Protein AF-A0A349N5R5-F1 (afdb_monomer_lite)

Foldseek 3Di:
DKDKAKDQADQPCPVPPPCLQAQVVVVVVPHPGGFRDPVSVVVSQCVVVCVPPNPVCVVVDDDDDDDDDTDDGRWIKIKTKDQDPDPVPVVCRRDIDMDIDTPD

Structure (mmCIF, N/CA/C/O backbone):
data_AF-A0A349N5R5-F1
#
_entry.id   AF-A0A349N5R5-F1
#
loop_
_atom_site.group_PDB
_atom_site.id
_atom_site.type_symbol
_atom_site.label_atom_id
_atom_site.label_alt_id
_atom_site.label_comp_id
_atom_site.label_asym_id
_atom_site.label_entity_id
_atom_site.label_seq_id
_atom_site.pdbx_PDB_ins_code
_atom_site.Cartn_x
_atom_site.Cartn_y
_atom_site.Cartn_z
_atom_site.occupancy
_atom_site.B_iso_or_equiv
_atom_site.auth_seq_id
_atom_site.auth_comp_id
_atom_site.auth_asym_id
_atom_site.auth_atom_id
_atom_site.pdbx_PDB_model_num
ATOM 1 N N . MET A 1 1 ? -2.528 1.123 17.086 1.00 49.69 1 MET A N 1
ATOM 2 C CA . MET A 1 1 ? -1.146 0.643 17.302 1.00 49.69 1 MET A CA 1
ATOM 3 C C . MET A 1 1 ? -0.497 0.499 15.935 1.00 49.69 1 MET A C 1
ATOM 5 O O . MET A 1 1 ? -1.222 0.120 15.021 1.00 49.69 1 MET A O 1
ATOM 9 N N . PRO A 1 2 ? 0.787 0.850 15.749 1.00 51.69 2 PRO A N 1
ATOM 10 C CA . PRO A 1 2 ? 1.440 0.680 14.458 1.00 51.69 2 PRO A CA 1
ATOM 11 C C . PRO A 1 2 ? 1.644 -0.817 14.211 1.00 51.69 2 PRO A C 1
ATOM 13 O O . PRO A 1 2 ? 2.489 -1.449 14.838 1.00 51.69 2 PRO A O 1
ATOM 16 N N . ASN A 1 3 ? 0.831 -1.391 13.329 1.00 63.19 3 ASN A N 1
ATOM 17 C CA . ASN A 1 3 ? 1.001 -2.768 12.885 1.00 63.19 3 ASN A CA 1
ATOM 18 C C . ASN A 1 3 ? 1.975 -2.732 11.707 1.00 63.19 3 ASN A C 1
ATOM 20 O O . ASN A 1 3 ? 1.592 -2.316 10.615 1.00 63.19 3 ASN A O 1
ATOM 24 N N . ALA A 1 4 ? 3.235 -3.101 11.944 1.00 74.19 4 ALA A N 1
ATOM 25 C CA . ALA A 1 4 ? 4.214 -3.238 10.874 1.00 74.19 4 ALA A CA 1
ATOM 26 C C . ALA A 1 4 ? 3.795 -4.412 9.977 1.00 74.19 4 ALA A C 1
ATOM 28 O O . ALA A 1 4 ? 3.769 -5.561 10.422 1.00 74.19 4 ALA A O 1
ATOM 29 N N . PHE A 1 5 ? 3.426 -4.109 8.735 1.00 92.06 5 PHE A N 1
ATOM 30 C CA . PHE A 1 5 ? 3.057 -5.095 7.726 1.00 92.06 5 PHE A CA 1
ATOM 31 C C . PHE A 1 5 ? 4.004 -4.972 6.537 1.00 92.06 5 PHE A C 1
ATOM 33 O O . PHE A 1 5 ? 4.276 -3.866 6.075 1.00 92.06 5 PHE A O 1
ATOM 40 N N . THR A 1 6 ? 4.491 -6.100 6.030 1.00 94.00 6 THR A N 1
ATOM 41 C CA . THR A 1 6 ? 5.383 -6.133 4.872 1.00 94.00 6 THR A CA 1
ATOM 42 C C . THR A 1 6 ? 4.925 -7.210 3.903 1.00 94.00 6 THR A C 1
ATOM 44 O O . THR A 1 6 ? 4.557 -8.307 4.324 1.00 94.00 6 THR A O 1
ATOM 47 N N . ILE A 1 7 ? 4.969 -6.902 2.610 1.00 94.94 7 ILE A N 1
ATOM 48 C CA . ILE A 1 7 ? 4.598 -7.814 1.530 1.00 94.94 7 ILE A CA 1
ATOM 49 C C . ILE A 1 7 ? 5.559 -7.661 0.351 1.00 94.94 7 ILE A C 1
ATOM 51 O O . ILE A 1 7 ? 6.041 -6.564 0.073 1.00 94.94 7 ILE A O 1
ATOM 55 N N . THR A 1 8 ? 5.848 -8.765 -0.332 1.00 95.12 8 THR A N 1
ATOM 56 C CA . THR A 1 8 ? 6.536 -8.739 -1.626 1.00 95.12 8 THR A CA 1
ATOM 57 C C . THR A 1 8 ? 5.509 -8.438 -2.705 1.00 95.12 8 THR A C 1
ATOM 59 O O . THR A 1 8 ? 4.513 -9.152 -2.820 1.00 95.12 8 THR A O 1
ATOM 62 N N . ALA A 1 9 ? 5.727 -7.366 -3.457 1.00 92.75 9 ALA A N 1
ATOM 63 C CA . ALA A 1 9 ? 4.802 -6.939 -4.487 1.00 92.75 9 ALA A CA 1
ATOM 64 C C . ALA A 1 9 ? 4.809 -7.919 -5.665 1.00 92.75 9 ALA A C 1
ATOM 66 O O . ALA A 1 9 ? 5.868 -8.361 -6.115 1.00 92.75 9 ALA A O 1
ATOM 67 N N . ILE A 1 10 ? 3.608 -8.236 -6.143 1.00 88.06 10 ILE A N 1
ATOM 68 C CA . ILE A 1 10 ? 3.368 -9.136 -7.269 1.00 88.06 10 ILE A CA 1
ATOM 69 C C . ILE A 1 10 ? 2.581 -8.352 -8.311 1.00 88.06 10 ILE A C 1
ATOM 71 O O . ILE A 1 10 ? 1.515 -7.796 -8.021 1.00 88.06 10 ILE A O 1
ATOM 75 N N . ASN A 1 11 ? 3.122 -8.306 -9.517 1.00 82.50 11 ASN A N 1
ATOM 76 C CA . ASN A 1 11 ? 2.494 -7.788 -10.710 1.00 82.50 11 ASN A CA 1
ATOM 77 C C . ASN A 1 11 ? 1.780 -8.935 -11.440 1.00 82.50 11 ASN A C 1
ATOM 79 O O . ASN A 1 11 ? 2.288 -9.526 -12.390 1.00 82.50 11 ASN A O 1
ATOM 83 N N . ASP A 1 12 ? 0.566 -9.235 -10.992 1.00 70.44 12 ASP A N 1
ATOM 84 C CA . ASP A 1 12 ? -0.354 -10.183 -11.629 1.00 70.44 12 ASP A CA 1
ATOM 85 C C . ASP A 1 12 ? -1.175 -9.549 -12.767 1.00 70.44 12 ASP A C 1
ATOM 87 O O . ASP A 1 12 ? -2.007 -10.207 -13.390 1.00 70.44 12 ASP A O 1
ATOM 91 N N . ALA A 1 13 ? -0.918 -8.277 -13.090 1.00 61.97 13 ALA A N 1
ATOM 92 C CA . ALA A 1 13 ? -1.617 -7.528 -14.128 1.00 61.97 13 ALA A CA 1
ATOM 93 C C . ALA A 1 13 ? -1.092 -7.813 -15.549 1.00 61.97 13 ALA A C 1
ATOM 95 O O . ALA A 1 13 ? -1.337 -7.028 -16.466 1.00 61.97 13 ALA A O 1
ATOM 96 N N . THR A 1 14 ? -0.406 -8.939 -15.759 1.00 54.81 14 THR A N 1
ATOM 97 C CA . THR A 1 14 ? 0.075 -9.376 -17.080 1.00 54.81 14 THR A CA 1
ATOM 98 C C . THR A 1 14 ? -1.061 -9.583 -18.091 1.00 54.81 14 THR A C 1
ATOM 100 O O . THR A 1 14 ? -0.826 -9.456 -19.290 1.00 54.81 14 THR A O 1
ATOM 103 N N . GLU A 1 15 ? -2.293 -9.819 -17.619 1.00 49.50 15 GLU A N 1
ATOM 104 C CA . GLU A 1 15 ? -3.502 -10.001 -18.446 1.00 49.50 15 GLU A CA 1
ATOM 105 C C . GLU A 1 15 ? -4.439 -8.772 -18.484 1.00 49.50 15 GLU A C 1
ATOM 107 O O . GLU A 1 15 ? -5.517 -8.815 -19.075 1.00 49.50 15 GLU A O 1
ATOM 112 N N . SER A 1 16 ? -4.055 -7.652 -17.864 1.00 52.31 16 SER A N 1
ATOM 113 C CA . SER A 1 16 ? -4.841 -6.411 -17.881 1.00 52.31 16 SER A CA 1
ATOM 114 C C . SER A 1 16 ? -4.813 -5.747 -19.267 1.00 52.31 16 SER A C 1
ATOM 116 O O . SER A 1 16 ? -3.746 -5.569 -19.854 1.00 52.31 16 SER A O 1
ATOM 118 N N . GLU A 1 17 ? -5.967 -5.284 -19.776 1.00 49.31 17 GLU A N 1
ATOM 119 C CA . GLU A 1 17 ? -6.042 -4.484 -21.019 1.00 49.31 17 GLU A CA 1
ATOM 120 C C . GLU A 1 17 ? -5.194 -3.192 -20.948 1.00 49.31 17 GLU A C 1
ATOM 122 O O . GLU A 1 17 ? -4.846 -2.606 -21.981 1.00 49.31 17 GLU A O 1
ATOM 127 N N . ASN A 1 18 ? -4.809 -2.752 -19.741 1.00 51.34 18 ASN A N 1
ATOM 128 C CA . ASN A 1 18 ? -3.935 -1.605 -19.532 1.00 51.34 18 ASN A CA 1
ATOM 129 C C . ASN A 1 18 ? -2.457 -1.986 -19.744 1.00 51.34 18 ASN A C 1
ATOM 131 O O . ASN A 1 18 ? -1.771 -2.473 -18.849 1.00 51.34 18 ASN A O 1
ATOM 135 N N . ARG A 1 19 ? -1.935 -1.715 -20.944 1.00 51.91 19 ARG A N 1
ATOM 136 C CA . ARG A 1 19 ? -0.597 -2.154 -21.381 1.00 51.91 19 ARG A CA 1
ATOM 137 C C . ARG A 1 19 ? 0.598 -1.579 -20.601 1.00 51.91 19 ARG A C 1
ATOM 139 O O . ARG A 1 19 ? 1.717 -1.984 -20.886 1.00 51.91 19 ARG A O 1
ATOM 146 N N . MET A 1 20 ? 0.414 -0.688 -19.619 1.00 54.97 20 MET A N 1
ATOM 147 C CA . MET A 1 20 ? 1.509 -0.226 -18.739 1.00 54.97 20 MET A CA 1
ATOM 148 C C . MET A 1 20 ? 2.108 -1.334 -17.848 1.00 54.97 20 MET A C 1
ATOM 150 O O . MET A 1 20 ? 3.160 -1.133 -17.246 1.00 54.97 20 MET A O 1
ATOM 154 N N . HIS A 1 21 ? 1.467 -2.503 -17.786 1.00 52.31 21 HIS A N 1
ATOM 155 C CA . HIS A 1 21 ? 1.934 -3.686 -17.052 1.00 52.31 21 HIS A CA 1
ATOM 156 C C . HIS A 1 21 ? 2.811 -4.633 -17.893 1.00 52.31 21 HIS A C 1
ATOM 158 O O . HIS A 1 21 ? 3.177 -5.707 -17.427 1.00 52.31 21 HIS A O 1
ATOM 164 N N . SER A 1 22 ? 3.162 -4.238 -19.122 1.00 57.94 22 SER A N 1
ATOM 165 C CA . SER A 1 22 ? 4.157 -4.915 -19.958 1.00 57.94 22 SER A CA 1
ATOM 166 C C . SER A 1 22 ? 5.470 -4.131 -19.946 1.00 57.94 22 SER A C 1
ATOM 168 O O . SER A 1 22 ? 5.460 -2.914 -20.164 1.00 57.94 22 SER A O 1
ATOM 170 N N . ASP A 1 23 ? 6.593 -4.823 -19.734 1.00 56.91 23 ASP A N 1
ATOM 171 C CA . ASP A 1 23 ? 7.936 -4.222 -19.671 1.00 56.91 23 ASP A CA 1
ATOM 172 C C . ASP A 1 23 ? 8.250 -3.355 -20.903 1.00 56.91 23 ASP A C 1
ATOM 174 O O . ASP A 1 23 ? 8.752 -2.236 -20.774 1.00 56.91 23 ASP A O 1
ATOM 178 N N . ASP A 1 24 ? 7.856 -3.816 -22.094 1.00 54.75 24 ASP A N 1
ATOM 179 C CA . ASP A 1 24 ? 8.106 -3.135 -23.370 1.00 54.75 24 ASP A CA 1
ATOM 180 C C . ASP A 1 24 ? 7.376 -1.792 -23.509 1.00 54.75 24 ASP A C 1
ATOM 182 O O . ASP A 1 24 ? 7.804 -0.915 -24.268 1.00 54.75 24 ASP A O 1
ATOM 186 N N . VAL A 1 25 ? 6.253 -1.618 -22.810 1.00 59.31 25 VAL A N 1
ATOM 187 C CA . VAL A 1 25 ? 5.474 -0.372 -22.817 1.00 59.31 25 VAL A CA 1
ATOM 188 C C . VAL A 1 25 ? 5.901 0.514 -21.655 1.00 59.31 25 VAL A C 1
ATOM 190 O O . VAL A 1 25 ? 6.096 1.709 -21.862 1.00 59.31 25 VAL A O 1
ATOM 193 N N . ALA A 1 26 ? 6.130 -0.054 -20.471 1.00 58.09 26 ALA A N 1
ATOM 194 C CA . ALA A 1 26 ? 6.616 0.677 -19.305 1.00 58.09 26 ALA A CA 1
ATOM 195 C C . ALA A 1 26 ? 7.955 1.387 -19.594 1.00 58.09 26 ALA A C 1
ATOM 197 O O . ALA A 1 26 ? 8.103 2.579 -19.301 1.00 58.09 26 ALA A O 1
ATOM 198 N N . ALA A 1 27 ? 8.874 0.711 -20.293 1.00 60.75 27 ALA A N 1
ATOM 199 C CA . ALA A 1 27 ? 10.145 1.288 -20.728 1.00 60.75 27 ALA A CA 1
ATOM 200 C C . ALA A 1 27 ? 9.970 2.501 -21.665 1.00 60.75 27 ALA A C 1
ATOM 202 O O . ALA A 1 27 ? 10.727 3.469 -21.576 1.00 60.75 27 ALA A O 1
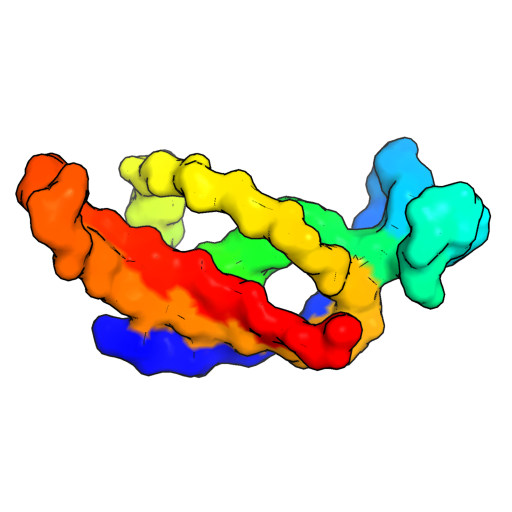ATOM 203 N N . ARG A 1 28 ? 8.939 2.512 -22.527 1.00 61.88 28 ARG A N 1
ATOM 204 C CA . ARG A 1 28 ? 8.642 3.649 -23.429 1.00 61.88 28 ARG A CA 1
ATOM 205 C C . ARG A 1 28 ? 8.135 4.888 -22.692 1.00 61.88 28 ARG A C 1
ATOM 207 O O . ARG A 1 28 ? 8.248 5.987 -23.227 1.00 61.88 28 ARG A O 1
ATOM 214 N N . TYR A 1 29 ? 7.607 4.717 -21.482 1.00 62.47 29 TYR A N 1
ATOM 215 C CA . TYR A 1 29 ? 7.179 5.805 -20.599 1.00 62.47 29 TYR A CA 1
ATOM 216 C C . TYR A 1 29 ? 8.227 6.159 -19.529 1.00 62.47 29 TYR A C 1
ATOM 218 O O . TYR A 1 29 ? 7.964 6.999 -18.672 1.00 62.47 29 TYR A O 1
ATOM 226 N N . GLY A 1 30 ? 9.425 5.564 -19.595 1.00 66.19 30 GLY A N 1
ATOM 227 C CA . GLY A 1 30 ? 10.541 5.863 -18.693 1.00 66.19 30 GLY A CA 1
ATOM 228 C C . GLY A 1 30 ? 10.524 5.097 -17.367 1.00 66.19 30 GLY A C 1
ATOM 229 O O . GLY A 1 30 ? 11.276 5.452 -16.460 1.00 66.19 30 GLY A O 1
ATOM 230 N N . PHE A 1 31 ? 9.695 4.058 -17.234 1.00 69.25 31 PHE A N 1
ATOM 231 C CA . PHE A 1 31 ? 9.702 3.181 -16.062 1.00 69.25 31 PHE A CA 1
ATOM 232 C C . PHE A 1 31 ? 10.784 2.101 -16.172 1.00 69.25 31 PHE A C 1
ATOM 234 O O . PHE A 1 31 ? 11.155 1.685 -17.270 1.00 69.25 31 PHE A O 1
ATOM 241 N N . LYS A 1 32 ? 11.283 1.631 -15.019 1.00 68.81 32 LYS A N 1
ATOM 242 C CA . LYS A 1 32 ? 12.348 0.610 -14.942 1.00 68.81 32 LYS A CA 1
ATOM 243 C C . LYS A 1 32 ? 11.874 -0.798 -15.356 1.00 68.81 32 LYS A C 1
ATOM 245 O O . LYS A 1 32 ? 12.709 -1.658 -15.606 1.00 68.81 32 LYS A O 1
ATOM 250 N N . GLY A 1 33 ? 10.561 -1.020 -15.414 1.00 72.62 33 GLY A N 1
ATOM 251 C CA . GLY A 1 33 ? 9.901 -2.292 -15.715 1.00 72.62 33 GLY A CA 1
ATOM 252 C C . GLY A 1 33 ? 8.391 -2.169 -15.512 1.00 72.62 33 GLY A C 1
ATOM 253 O O . GLY A 1 33 ? 7.893 -1.077 -15.215 1.00 72.62 33 GLY A O 1
ATOM 254 N N . ALA A 1 34 ? 7.660 -3.267 -15.675 1.00 74.06 34 ALA A N 1
ATOM 255 C CA . ALA A 1 34 ? 6.221 -3.301 -15.472 1.00 74.06 34 ALA A CA 1
ATOM 256 C C . ALA A 1 34 ? 5.826 -2.900 -14.042 1.00 74.06 34 ALA A C 1
ATOM 258 O O . ALA A 1 34 ? 6.432 -3.318 -13.053 1.00 74.06 34 ALA A O 1
ATOM 259 N N . LEU A 1 35 ? 4.788 -2.070 -13.945 1.00 83.00 35 LEU A N 1
ATOM 260 C CA . LEU A 1 35 ? 4.321 -1.534 -12.672 1.00 83.00 35 LEU A CA 1
ATOM 261 C C . LEU A 1 35 ? 3.349 -2.496 -12.001 1.00 83.00 35 LEU A C 1
ATOM 263 O O . LEU A 1 35 ? 2.444 -3.016 -12.647 1.00 83.00 35 LEU A O 1
ATOM 267 N N . VAL A 1 36 ? 3.456 -2.646 -10.688 1.00 87.44 36 VAL A N 1
ATOM 268 C CA . VAL A 1 36 ? 2.394 -3.237 -9.872 1.00 87.44 36 VAL A CA 1
ATOM 269 C C . VAL A 1 36 ? 1.199 -2.283 -9.885 1.00 87.44 36 VAL A C 1
ATOM 271 O O . VAL A 1 36 ? 1.350 -1.065 -9.752 1.00 87.44 36 VAL A O 1
ATOM 274 N N . SER A 1 37 ? -0.003 -2.821 -10.085 1.00 88.00 37 SER A N 1
ATOM 275 C CA . SER A 1 37 ? -1.204 -2.000 -10.224 1.00 88.00 37 SER A CA 1
ATOM 276 C C . SER A 1 37 ? -1.522 -1.216 -8.941 1.00 88.00 37 SER A C 1
ATOM 278 O O . SER A 1 37 ? -1.288 -1.677 -7.820 1.00 88.00 37 SER A O 1
ATOM 280 N N . GLY A 1 38 ? -2.125 -0.032 -9.090 1.00 89.50 38 GLY A N 1
ATOM 281 C CA . GLY A 1 38 ? -2.574 0.756 -7.939 1.00 89.50 38 GLY A CA 1
ATOM 282 C C . GLY A 1 38 ? -3.591 0.010 -7.066 1.00 89.50 38 GLY A C 1
ATOM 283 O O . GLY A 1 38 ? -3.595 0.191 -5.852 1.00 89.50 38 GLY A O 1
ATOM 284 N N . VAL A 1 39 ? -4.411 -0.877 -7.647 1.00 89.81 39 VAL A N 1
ATOM 285 C CA . VAL A 1 39 ? -5.367 -1.681 -6.869 1.00 89.81 39 VAL A CA 1
ATOM 286 C C . VAL A 1 39 ? -4.665 -2.757 -6.034 1.00 89.81 39 VAL A C 1
ATOM 288 O O . VAL A 1 39 ? -5.058 -2.968 -4.888 1.00 89.81 39 VAL A O 1
ATOM 291 N N . ASN A 1 40 ? -3.572 -3.351 -6.527 1.00 92.44 40 ASN A N 1
ATOM 292 C CA . ASN A 1 40 ? -2.737 -4.258 -5.732 1.00 92.44 40 ASN A CA 1
ATOM 293 C C . ASN A 1 40 ? -2.106 -3.505 -4.555 1.00 92.44 40 ASN A C 1
ATOM 295 O O . ASN A 1 40 ? -2.223 -3.942 -3.411 1.00 92.44 40 ASN A O 1
ATOM 299 N N . VAL A 1 41 ? -1.518 -2.329 -4.814 1.00 93.81 41 VAL A N 1
ATOM 300 C CA . VAL A 1 41 ? -0.928 -1.488 -3.757 1.00 93.81 41 VAL A CA 1
ATOM 301 C C . VAL A 1 41 ? -1.981 -1.072 -2.724 1.00 93.81 41 VAL A C 1
ATOM 303 O O . VAL A 1 41 ? -1.725 -1.140 -1.523 1.00 93.81 41 VAL A O 1
ATOM 306 N N . PHE A 1 42 ? -3.188 -0.704 -3.158 1.00 95.12 42 PHE A N 1
ATOM 307 C CA . PHE A 1 42 ? -4.305 -0.425 -2.253 1.00 95.12 42 PHE A CA 1
ATOM 308 C C . PHE A 1 42 ? -4.701 -1.651 -1.410 1.00 95.12 42 PHE A C 1
ATOM 310 O O . PHE A 1 42 ? -4.950 -1.526 -0.207 1.00 95.12 42 PHE A O 1
ATOM 317 N N . GLY A 1 43 ? -4.700 -2.846 -2.006 1.00 94.62 43 GLY A N 1
ATOM 318 C CA . GLY A 1 43 ? -4.886 -4.106 -1.287 1.00 94.62 43 GLY A CA 1
ATOM 319 C C . GLY A 1 43 ? -3.844 -4.297 -0.181 1.00 94.62 43 GLY A C 1
ATOM 320 O O . GLY A 1 43 ? -4.203 -4.557 0.968 1.00 94.62 43 GLY A O 1
ATOM 321 N N . TYR A 1 44 ? -2.565 -4.060 -0.483 1.00 95.00 44 TYR A N 1
ATOM 322 C CA . TYR A 1 44 ? -1.484 -4.136 0.507 1.00 95.00 44 TYR A CA 1
ATOM 323 C C . TYR A 1 44 ? -1.693 -3.143 1.657 1.00 95.00 44 TYR A C 1
ATOM 325 O O . TYR A 1 44 ? -1.526 -3.496 2.824 1.00 95.00 44 TYR A O 1
ATOM 333 N N . MET A 1 45 ? -2.094 -1.907 1.338 1.00 95.19 45 MET A N 1
ATOM 334 C CA . MET A 1 45 ? -2.346 -0.854 2.329 1.00 95.19 45 MET A CA 1
ATOM 335 C C . MET A 1 45 ? -3.508 -1.190 3.271 1.00 95.19 45 MET A C 1
ATOM 337 O O . MET A 1 45 ? -3.455 -0.868 4.458 1.00 95.19 45 MET A O 1
ATOM 341 N N . THR A 1 46 ? -4.560 -1.829 2.758 1.00 95.38 46 THR A N 1
ATOM 342 C CA . THR A 1 46 ? -5.779 -2.116 3.528 1.00 95.38 46 THR A CA 1
ATOM 343 C C . THR A 1 46 ? -5.712 -3.426 4.302 1.00 95.38 46 THR A C 1
ATOM 345 O O . THR A 1 46 ? -6.387 -3.546 5.322 1.00 95.38 46 THR A O 1
ATOM 348 N N . GLN A 1 47 ? -4.872 -4.382 3.903 1.00 94.94 47 GLN A N 1
ATOM 349 C CA . GLN A 1 47 ? -4.739 -5.678 4.573 1.00 94.94 47 GLN A CA 1
ATOM 350 C C . GLN A 1 47 ? -4.525 -5.595 6.102 1.00 94.94 47 GLN A C 1
ATOM 352 O O . GLN A 1 47 ? -5.291 -6.241 6.827 1.00 94.94 47 GLN A O 1
ATOM 357 N N . PRO A 1 48 ? -3.570 -4.811 6.650 1.00 93.50 48 PRO A N 1
ATOM 358 C CA . PRO A 1 48 ? -3.409 -4.706 8.103 1.00 93.50 48 PRO A CA 1
ATOM 359 C C . PRO A 1 48 ? -4.612 -4.050 8.798 1.00 93.50 48 PRO A C 1
ATOM 361 O O . PRO A 1 48 ? -4.899 -4.372 9.951 1.00 93.50 48 PRO A O 1
ATOM 364 N N . LEU A 1 49 ? -5.338 -3.167 8.106 1.00 93.38 49 LEU A N 1
ATOM 365 C CA . LEU A 1 49 ? -6.544 -2.523 8.632 1.00 93.38 49 LEU A CA 1
ATOM 366 C C . LEU A 1 49 ? -7.721 -3.502 8.650 1.00 93.38 49 LEU A C 1
ATOM 368 O O . LEU A 1 49 ? -8.405 -3.619 9.661 1.00 93.38 49 LEU A O 1
ATOM 372 N N . VAL A 1 50 ? -7.912 -4.277 7.582 1.00 94.69 50 VAL A N 1
ATOM 373 C CA . VAL A 1 50 ? -8.924 -5.344 7.514 1.00 94.69 50 VAL A CA 1
ATOM 374 C C . VAL A 1 50 ? -8.646 -6.423 8.555 1.00 94.69 50 VAL A C 1
ATOM 376 O O . VAL A 1 50 ? -9.575 -6.880 9.214 1.00 94.69 50 VAL A O 1
ATOM 379 N N . SER A 1 51 ? -7.380 -6.798 8.762 1.00 93.31 51 SER A N 1
ATOM 380 C CA . SER A 1 51 ? -7.004 -7.747 9.815 1.00 93.31 51 SER A CA 1
ATOM 381 C C . SER A 1 51 ? -7.365 -7.248 11.217 1.00 93.31 51 SER A C 1
ATOM 383 O O . SER A 1 51 ? -7.564 -8.067 12.111 1.00 93.31 51 SER A O 1
ATOM 385 N N . GLN A 1 52 ? -7.418 -5.930 11.423 1.00 91.62 52 GLN A N 1
ATOM 386 C CA . GLN A 1 52 ? -7.711 -5.324 12.718 1.00 91.62 52 GLN A CA 1
ATOM 387 C C . GLN A 1 52 ? -9.205 -5.020 12.911 1.00 91.62 52 GLN A C 1
ATOM 389 O O . GLN A 1 52 ? -9.739 -5.261 13.991 1.00 91.62 52 GLN A O 1
ATOM 394 N N . PHE A 1 53 ? -9.871 -4.472 11.895 1.00 92.12 53 PHE A N 1
ATOM 395 C CA . PHE A 1 53 ? -11.241 -3.948 11.986 1.00 92.12 53 PHE A CA 1
ATOM 396 C C . PHE A 1 53 ? -12.286 -4.825 11.280 1.00 92.12 53 PHE A C 1
ATOM 398 O O . PHE A 1 53 ? -13.487 -4.614 11.443 1.00 92.12 53 PHE A O 1
ATOM 405 N N . GLY A 1 54 ? -11.848 -5.820 10.507 1.00 94.56 54 GLY A N 1
ATOM 406 C CA . GLY A 1 54 ? -12.706 -6.723 9.744 1.00 94.56 54 GLY A CA 1
ATOM 407 C C . GLY A 1 54 ? -13.145 -6.175 8.381 1.00 94.56 54 GLY A C 1
ATOM 408 O O . GLY A 1 54 ? -13.014 -4.995 8.061 1.00 94.56 54 GLY A O 1
ATOM 409 N N . ALA A 1 55 ? -13.707 -7.057 7.551 1.00 94.50 55 ALA A N 1
ATOM 410 C CA . ALA A 1 55 ? -14.132 -6.726 6.185 1.00 94.50 55 ALA A CA 1
ATOM 411 C C . ALA A 1 55 ? -15.331 -5.757 6.123 1.00 94.50 55 ALA A C 1
ATOM 413 O O . ALA A 1 55 ? -15.467 -4.984 5.172 1.00 94.50 55 ALA A O 1
ATOM 414 N N . GLN A 1 56 ? -16.196 -5.762 7.144 1.00 94.88 56 GLN A N 1
ATOM 415 C CA . GLN A 1 56 ? -17.329 -4.837 7.213 1.00 94.88 56 GLN A CA 1
ATOM 416 C C . GLN A 1 56 ? -16.863 -3.383 7.350 1.00 94.88 56 GLN A C 1
ATOM 418 O O . GLN A 1 56 ? -17.479 -2.497 6.763 1.00 94.88 56 GLN A O 1
ATOM 423 N N . TRP A 1 57 ? -15.769 -3.133 8.074 1.00 93.81 57 TRP A N 1
ATOM 424 C CA . TRP A 1 57 ? -15.173 -1.802 8.165 1.00 93.81 57 TRP A CA 1
ATOM 425 C C . TRP A 1 57 ? -14.741 -1.303 6.782 1.00 93.81 57 TRP A C 1
ATOM 427 O O . TRP A 1 57 ? -15.158 -0.222 6.377 1.00 93.81 57 TRP A O 1
ATOM 437 N N . LEU A 1 58 ? -14.016 -2.124 6.011 1.00 94.00 58 LEU A N 1
ATOM 438 C CA . LEU A 1 58 ? -13.574 -1.774 4.654 1.00 94.00 58 LEU A CA 1
ATOM 439 C C . LEU A 1 58 ? -14.755 -1.404 3.744 1.00 94.00 58 LEU A C 1
ATOM 441 O O . LEU A 1 58 ? -14.678 -0.436 2.997 1.00 94.00 58 LEU A O 1
ATOM 445 N N . SER A 1 59 ? -15.862 -2.141 3.853 1.00 94.25 59 SER A N 1
ATOM 446 C CA . SER A 1 59 ? -17.061 -1.922 3.030 1.00 94.25 59 SER A CA 1
ATOM 447 C C . SER A 1 59 ? -17.816 -0.629 3.365 1.00 94.25 59 SER A C 1
ATOM 449 O O . SER A 1 59 ? -18.607 -0.162 2.553 1.00 94.25 59 SER A O 1
ATOM 451 N N . ASN A 1 60 ? -17.594 -0.059 4.553 1.00 92.12 60 ASN A N 1
ATOM 452 C CA . ASN A 1 60 ? -18.292 1.130 5.051 1.00 92.12 60 ASN A CA 1
ATOM 453 C C . ASN A 1 60 ? -17.346 2.324 5.277 1.00 92.12 60 ASN A C 1
ATOM 455 O O . ASN A 1 60 ? -17.730 3.290 5.933 1.00 92.12 60 ASN A O 1
ATOM 459 N N . THR A 1 61 ? -16.114 2.261 4.762 1.00 90.69 61 THR A N 1
ATOM 460 C CA . THR A 1 61 ? -15.091 3.296 4.962 1.00 90.69 61 THR A CA 1
ATOM 461 C C . THR A 1 61 ? -14.796 4.019 3.650 1.00 90.69 61 THR A C 1
ATOM 463 O O . THR A 1 61 ? -14.700 3.399 2.594 1.00 90.69 61 THR A O 1
ATOM 466 N N . GLY A 1 62 ? -14.654 5.344 3.715 1.00 91.88 62 GLY A N 1
ATOM 467 C CA . GLY A 1 62 ? -14.171 6.161 2.601 1.00 91.88 62 GLY A CA 1
ATOM 468 C C . GLY A 1 62 ? -12.644 6.240 2.586 1.00 91.88 62 GLY A C 1
ATOM 469 O O . GLY A 1 62 ? -12.018 6.299 3.644 1.00 91.88 62 GLY A O 1
ATOM 470 N N . PHE A 1 63 ? -12.048 6.272 1.393 1.00 92.31 63 PHE A N 1
ATOM 471 C CA . PHE A 1 63 ? -10.595 6.300 1.218 1.00 92.31 63 PHE A CA 1
ATOM 472 C C . PHE A 1 63 ? -10.170 7.421 0.271 1.00 92.31 63 PHE A C 1
ATOM 474 O O . PHE A 1 63 ? -10.622 7.474 -0.870 1.00 92.31 63 PHE A O 1
ATOM 481 N N . ASP A 1 64 ? -9.229 8.246 0.725 1.00 92.75 64 ASP A N 1
ATOM 482 C CA . ASP A 1 64 ? -8.463 9.157 -0.123 1.00 92.75 64 ASP A CA 1
ATOM 483 C C . ASP A 1 64 ? -7.063 8.574 -0.317 1.00 92.75 64 ASP A C 1
ATOM 485 O O . ASP A 1 64 ? -6.265 8.518 0.622 1.00 92.75 64 ASP A O 1
ATOM 489 N N . VAL A 1 65 ? -6.762 8.117 -1.533 1.00 93.50 65 VAL A N 1
ATOM 490 C CA . VAL A 1 65 ? -5.506 7.419 -1.843 1.00 93.50 65 VAL A CA 1
ATOM 491 C C . VAL A 1 65 ? -4.749 8.162 -2.931 1.00 93.50 65 VAL A C 1
ATOM 493 O O . VAL A 1 65 ? -5.318 8.582 -3.938 1.00 93.50 65 VAL A O 1
ATOM 496 N N . ARG A 1 66 ? -3.435 8.302 -2.743 1.00 94.56 66 ARG A N 1
ATOM 497 C CA . ARG A 1 66 ? -2.529 8.872 -3.740 1.00 94.56 66 ARG A CA 1
ATOM 498 C C . ARG A 1 66 ? -1.317 7.966 -3.921 1.00 94.56 66 AR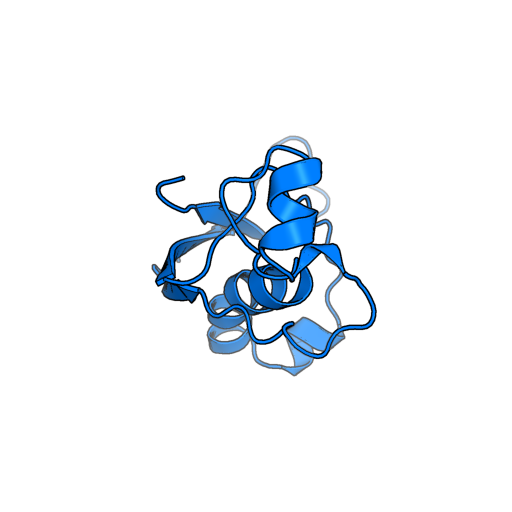G A C 1
ATOM 500 O O . ARG A 1 66 ? -0.581 7.724 -2.970 1.00 94.56 66 ARG A O 1
ATOM 507 N N . PHE A 1 67 ? -1.084 7.532 -5.155 1.00 91.50 67 PHE A N 1
ATOM 508 C CA . PHE A 1 67 ? 0.110 6.780 -5.539 1.00 91.50 67 PHE A CA 1
ATOM 509 C C . PHE A 1 67 ? 1.191 7.759 -5.992 1.00 91.50 67 PHE A C 1
ATOM 511 O O . PHE A 1 67 ? 1.035 8.434 -7.007 1.00 91.50 67 PHE A O 1
ATOM 518 N N . LEU A 1 68 ? 2.247 7.896 -5.189 1.00 91.62 68 LEU A N 1
ATOM 519 C CA . LEU A 1 68 ? 3.309 8.881 -5.419 1.00 91.62 68 LEU A CA 1
ATOM 520 C C . LEU A 1 68 ? 4.465 8.323 -6.250 1.00 91.62 68 LEU A C 1
ATOM 522 O O . LEU A 1 68 ? 5.043 9.048 -7.054 1.00 91.62 68 LEU A O 1
ATOM 526 N N . LEU A 1 69 ? 4.804 7.052 -6.034 1.00 89.88 69 LEU A N 1
ATOM 527 C CA . LEU A 1 69 ? 5.915 6.356 -6.674 1.00 89.88 69 LEU A CA 1
ATOM 528 C C . LEU A 1 69 ? 5.453 4.966 -7.136 1.00 89.88 69 LEU A C 1
ATOM 530 O O . LEU A 1 69 ? 4.540 4.403 -6.523 1.00 89.88 69 LEU A O 1
ATOM 534 N N . PRO A 1 70 ? 6.052 4.421 -8.209 1.00 88.12 70 PRO A N 1
ATOM 535 C CA . PRO A 1 70 ? 5.752 3.073 -8.669 1.00 88.12 70 PRO A CA 1
ATOM 536 C C . PRO A 1 70 ? 6.245 2.009 -7.682 1.00 88.12 70 PRO A C 1
ATOM 538 O O . PRO A 1 70 ? 7.252 2.206 -7.001 1.00 88.12 70 PRO A O 1
ATOM 541 N N . ALA A 1 71 ? 5.570 0.860 -7.682 1.00 90.25 71 ALA A N 1
ATOM 542 C CA . ALA A 1 71 ? 6.086 -0.397 -7.150 1.00 90.25 71 ALA A CA 1
ATOM 543 C C . ALA A 1 71 ? 6.318 -1.382 -8.299 1.00 90.25 71 ALA A C 1
ATOM 545 O O . ALA A 1 71 ? 5.559 -1.381 -9.272 1.00 90.25 71 ALA A O 1
ATOM 546 N N . TYR A 1 72 ? 7.360 -2.195 -8.182 1.00 89.50 72 TYR A N 1
ATOM 547 C CA . TYR A 1 72 ? 7.762 -3.186 -9.179 1.00 89.50 72 TYR A CA 1
ATOM 548 C C . TYR A 1 72 ? 7.617 -4.609 -8.632 1.00 89.50 72 TYR A C 1
ATOM 550 O O . TYR A 1 72 ? 7.536 -4.818 -7.421 1.00 89.50 72 TYR A O 1
ATOM 558 N N . GLU A 1 73 ? 7.583 -5.591 -9.533 1.00 89.25 73 GLU A N 1
ATOM 559 C CA . GLU A 1 73 ? 7.654 -7.010 -9.170 1.00 89.25 73 GLU A CA 1
ATOM 560 C C . GLU A 1 73 ? 8.840 -7.265 -8.228 1.00 89.25 73 GLU A C 1
ATOM 562 O O . GLU A 1 73 ? 9.967 -6.846 -8.500 1.00 89.25 73 GLU A O 1
ATOM 567 N N . GLY A 1 74 ? 8.586 -7.958 -7.119 1.00 91.62 74 GLY A N 1
ATOM 568 C CA . GLY A 1 74 ? 9.616 -8.299 -6.140 1.00 91.62 74 GLY A CA 1
ATOM 569 C C . GLY A 1 74 ? 9.960 -7.191 -5.139 1.00 91.62 74 GLY A C 1
ATOM 570 O O . GLY A 1 74 ? 10.698 -7.468 -4.190 1.00 91.62 74 GLY A O 1
ATOM 571 N N . ASP A 1 75 ? 9.412 -5.975 -5.276 1.00 93.69 75 ASP A N 1
ATOM 572 C CA . ASP A 1 75 ? 9.618 -4.914 -4.286 1.00 93.69 75 ASP A CA 1
ATOM 573 C C . ASP A 1 75 ? 9.117 -5.350 -2.909 1.00 93.69 75 ASP A C 1
ATOM 575 O O . ASP A 1 75 ? 8.003 -5.854 -2.750 1.00 93.69 75 ASP A O 1
ATOM 579 N N . GLN A 1 76 ? 9.911 -5.079 -1.875 1.00 95.25 76 GLN A N 1
ATOM 580 C CA . GLN A 1 76 ? 9.444 -5.208 -0.503 1.00 95.25 76 GLN A CA 1
ATOM 581 C C . GLN A 1 76 ? 8.674 -3.946 -0.104 1.00 95.25 76 GLN 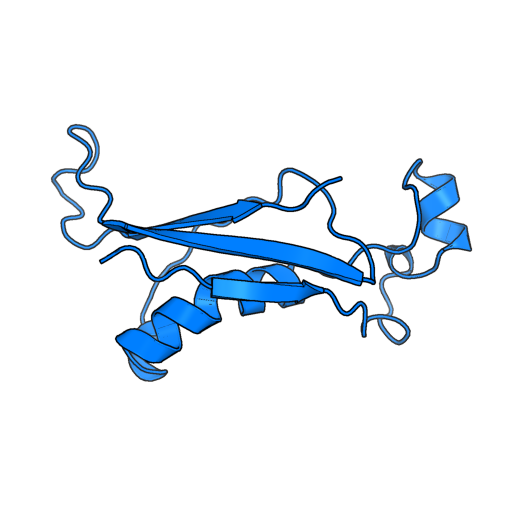A C 1
ATOM 583 O O . GLN A 1 76 ? 9.267 -2.889 0.127 1.00 95.25 76 GLN A O 1
ATOM 588 N N . VAL A 1 77 ? 7.351 -4.064 0.000 1.00 95.31 77 VAL A N 1
ATOM 589 C CA . VAL A 1 77 ? 6.457 -2.974 0.396 1.00 95.31 77 VAL A CA 1
ATOM 590 C C . VAL A 1 77 ? 6.175 -3.067 1.888 1.00 95.31 77 VAL A C 1
ATOM 592 O O . VAL A 1 77 ? 5.608 -4.051 2.359 1.00 95.31 77 VAL A O 1
ATOM 595 N N . SER A 1 78 ? 6.548 -2.030 2.634 1.00 95.75 78 SER A N 1
ATOM 596 C CA . SER A 1 78 ? 6.218 -1.883 4.055 1.00 95.75 78 SER A CA 1
ATOM 597 C C . SER A 1 78 ? 5.059 -0.912 4.240 1.00 95.75 78 SER A C 1
ATOM 599 O O . SER A 1 78 ? 5.082 0.188 3.690 1.00 95.75 78 SER A O 1
ATOM 601 N N . VAL A 1 79 ? 4.065 -1.299 5.035 1.00 95.38 79 VAL A N 1
ATOM 602 C CA . VAL A 1 79 ? 2.854 -0.525 5.318 1.00 95.38 79 VAL A CA 1
ATOM 603 C C . VAL A 1 79 ? 2.806 -0.174 6.797 1.00 95.38 79 VAL A C 1
ATOM 605 O O . VAL A 1 79 ? 2.859 -1.049 7.660 1.00 95.38 79 VAL A O 1
ATOM 608 N N . ASN A 1 80 ? 2.642 1.118 7.075 1.00 93.62 80 ASN A N 1
ATOM 609 C CA . ASN A 1 80 ? 2.477 1.654 8.419 1.00 93.62 80 ASN A CA 1
ATOM 610 C C . ASN A 1 80 ? 1.153 2.407 8.513 1.00 93.62 80 ASN A C 1
ATOM 612 O O . ASN A 1 80 ? 0.856 3.233 7.650 1.00 93.62 80 ASN A O 1
ATOM 616 N N . SER A 1 81 ? 0.387 2.148 9.573 1.00 92.12 81 SER A N 1
ATOM 617 C CA . SER A 1 81 ? -0.871 2.845 9.855 1.00 92.12 81 SER A CA 1
ATOM 618 C C . SER A 1 81 ? -0.878 3.439 11.257 1.00 92.12 81 SER A C 1
ATOM 620 O O . SER A 1 81 ? -0.459 2.786 12.217 1.00 92.12 81 SER A O 1
ATOM 622 N N . ALA A 1 82 ? -1.380 4.663 11.384 1.00 88.44 82 ALA A N 1
ATOM 623 C CA . ALA A 1 82 ? -1.525 5.354 12.658 1.00 88.44 82 ALA A CA 1
ATOM 624 C C . ALA A 1 82 ? -2.818 6.177 12.686 1.00 88.44 82 ALA A C 1
ATOM 626 O O . ALA A 1 82 ? -3.271 6.676 11.659 1.00 88.44 82 ALA A O 1
ATOM 627 N N . SER A 1 83 ? -3.406 6.336 13.874 1.00 84.38 83 SER A N 1
ATOM 628 C CA . SER A 1 83 ? -4.498 7.291 14.070 1.00 84.38 83 SER A CA 1
ATOM 629 C C . SER A 1 83 ? -3.977 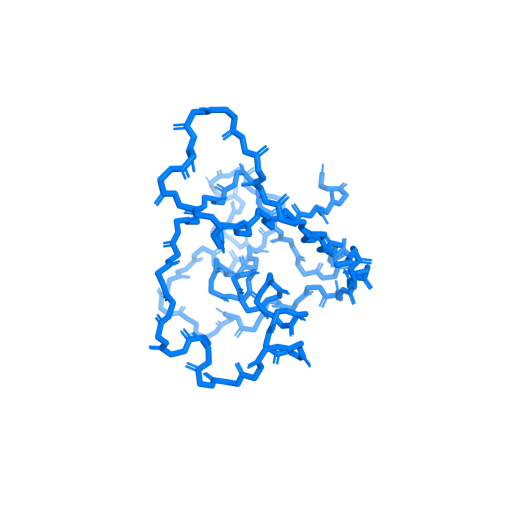8.698 13.795 1.00 84.38 83 SER A C 1
ATOM 631 O O . SER A 1 83 ? -3.011 9.142 14.420 1.00 84.38 83 SER A O 1
ATOM 633 N N . ALA A 1 84 ? -4.618 9.391 12.865 1.00 72.06 84 ALA A N 1
ATOM 634 C CA . ALA A 1 84 ? -4.288 10.756 12.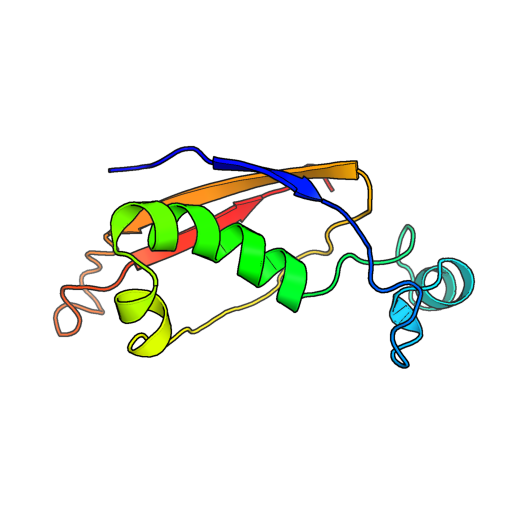511 1.00 72.06 84 ALA A CA 1
ATOM 635 C C . ALA A 1 84 ? -5.139 11.702 13.362 1.00 72.06 84 ALA A C 1
ATOM 637 O O . ALA A 1 84 ? -6.206 12.143 12.947 1.00 72.06 84 ALA A O 1
ATOM 638 N N . ILE A 1 85 ? -4.666 12.017 14.569 1.00 62.25 85 ILE A N 1
ATOM 639 C CA . ILE A 1 85 ? -5.200 13.153 15.326 1.00 62.25 85 ILE A CA 1
ATOM 640 C C . ILE A 1 85 ? -4.404 14.380 14.885 1.00 62.25 85 ILE A C 1
ATOM 642 O O . ILE A 1 85 ? -3.374 14.701 15.478 1.00 62.25 85 ILE A O 1
ATOM 646 N N . THR A 1 86 ? -4.847 15.060 13.828 1.00 55.41 86 THR A N 1
ATOM 647 C CA . THR A 1 86 ? -4.280 16.362 13.457 1.00 55.41 86 THR A CA 1
ATOM 648 C C . THR A 1 86 ? -5.169 17.516 13.929 1.00 55.41 86 THR A C 1
ATOM 650 O O . THR A 1 86 ? -6.398 17.403 13.910 1.00 55.41 86 THR A O 1
ATOM 653 N N . PRO A 1 87 ? -4.582 18.658 14.351 1.00 57.88 87 PRO A N 1
ATOM 654 C CA . PRO A 1 87 ? -5.343 19.828 14.801 1.00 57.88 87 PRO A CA 1
ATOM 655 C C . PRO A 1 87 ? -6.334 20.371 13.761 1.00 57.88 87 PRO A C 1
ATOM 657 O O . PRO A 1 87 ? -7.320 20.997 14.140 1.00 57.88 87 PRO A O 1
ATOM 660 N N . GLU A 1 88 ? -6.062 20.126 12.478 1.00 57.97 88 GLU A N 1
ATOM 661 C CA . GLU A 1 88 ? -6.846 20.557 11.313 1.00 57.97 88 GLU A CA 1
ATOM 662 C C . GLU A 1 88 ? -8.028 19.632 10.964 1.00 57.97 88 GLU A C 1
ATOM 664 O O . GLU A 1 88 ? -8.889 20.011 10.176 1.00 57.97 88 GLU A O 1
ATOM 669 N N . HIS A 1 89 ? -8.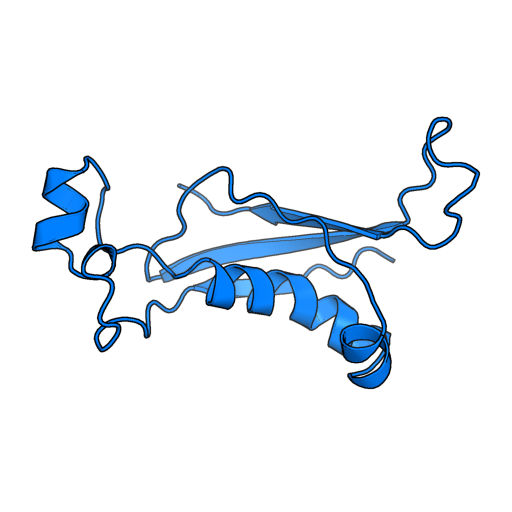103 18.443 11.573 1.00 56.69 89 HIS A N 1
ATOM 670 C CA . HIS A 1 89 ? -9.135 17.434 11.305 1.00 56.69 89 HIS A CA 1
ATOM 671 C C . HIS A 1 89 ? -9.826 16.946 12.588 1.00 56.69 89 HIS A C 1
ATOM 673 O O . HIS A 1 89 ? -10.224 15.789 12.687 1.00 56.69 89 HIS A O 1
ATOM 679 N N . LYS A 1 90 ? -9.998 17.835 13.576 1.00 55.25 90 LYS A N 1
ATOM 680 C CA . LYS A 1 90 ? -10.675 17.524 14.852 1.00 55.25 90 LYS A CA 1
ATOM 681 C C . LYS A 1 90 ? -12.103 16.989 14.685 1.00 55.25 90 LYS A C 1
ATOM 683 O O . LYS A 1 90 ? -12.569 16.261 15.555 1.00 55.25 90 LYS A O 1
ATOM 688 N N . ASP A 1 91 ? -12.754 17.310 13.570 1.00 63.19 91 ASP A N 1
ATOM 689 C CA . ASP A 1 91 ? -14.114 16.864 13.253 1.00 63.19 91 ASP A CA 1
ATOM 690 C C . ASP A 1 91 ? -14.167 15.429 12.686 1.00 63.19 91 ASP A C 1
ATOM 692 O O . ASP A 1 91 ? -15.251 14.886 12.488 1.00 63.19 91 ASP A O 1
ATOM 696 N N . LEU A 1 92 ? -13.011 14.794 12.439 1.00 63.53 92 LEU A N 1
ATOM 697 C CA . LEU A 1 92 ? -12.883 13.414 11.951 1.00 63.53 92 LEU A CA 1
ATOM 698 C C . LEU A 1 92 ? -12.047 12.572 12.936 1.00 63.53 92 LEU A C 1
ATOM 700 O O . LEU A 1 92 ? -10.908 12.212 12.628 1.00 63.53 92 LEU A O 1
ATOM 704 N N . PRO A 1 93 ? -12.591 12.253 14.127 1.00 63.84 93 PRO A N 1
ATOM 705 C CA . PRO A 1 93 ? -11.845 11.604 15.210 1.00 63.84 93 PRO A CA 1
ATOM 706 C C . PRO A 1 93 ? -11.309 10.205 14.858 1.00 63.84 93 PRO A C 1
ATOM 708 O O . PRO A 1 93 ? -10.353 9.750 15.483 1.00 63.84 93 PRO A O 1
ATOM 711 N N . ASP A 1 94 ? -11.869 9.559 13.831 1.00 78.19 94 ASP A N 1
ATOM 712 C CA . ASP A 1 94 ? -11.545 8.181 13.438 1.00 78.19 94 ASP A CA 1
ATOM 713 C C . ASP A 1 94 ? -10.635 8.087 12.202 1.00 78.19 94 ASP A C 1
ATOM 715 O O . ASP A 1 94 ? -10.521 7.028 11.578 1.00 78.19 94 ASP A O 1
ATOM 719 N N . ARG A 1 95 ? -9.974 9.183 11.807 1.00 86.06 95 ARG A N 1
ATOM 720 C CA . ARG A 1 95 ? -9.095 9.158 10.635 1.00 86.06 95 ARG A CA 1
ATOM 721 C C . ARG A 1 95 ? -7.849 8.313 10.899 1.00 86.06 95 ARG A C 1
ATOM 723 O O . ARG A 1 95 ? -7.128 8.506 11.878 1.00 86.06 95 ARG A O 1
ATOM 730 N N . ILE A 1 96 ? -7.562 7.405 9.972 1.00 90.25 96 ILE A N 1
ATOM 731 C CA . ILE A 1 96 ? -6.344 6.595 9.957 1.00 90.25 96 ILE A CA 1
ATOM 732 C C . ILE A 1 96 ? -5.493 7.060 8.784 1.00 90.25 96 ILE A C 1
ATOM 734 O O . ILE A 1 96 ? -5.963 7.115 7.649 1.00 90.25 96 ILE A O 1
ATOM 738 N N . GLU A 1 97 ? -4.241 7.403 9.062 1.00 92.06 97 GLU A N 1
ATOM 739 C CA . GLU A 1 97 ? -3.252 7.636 8.020 1.00 92.06 97 GLU A CA 1
ATOM 740 C C . GLU A 1 97 ? -2.452 6.356 7.797 1.00 92.06 97 GLU A C 1
ATOM 742 O O . GLU A 1 97 ? -1.873 5.794 8.730 1.00 92.06 97 GLU A O 1
ATOM 747 N N . THR A 1 98 ? -2.411 5.920 6.541 1.00 93.44 98 THR A N 1
ATOM 748 C CA . THR A 1 98 ? -1.671 4.738 6.106 1.00 93.44 98 THR A CA 1
ATOM 749 C C . THR A 1 98 ? -0.672 5.131 5.034 1.00 93.44 98 THR A C 1
ATOM 751 O O . THR A 1 98 ? -1.016 5.815 4.070 1.00 93.44 98 THR A O 1
ATOM 754 N N . ARG A 1 99 ? 0.574 4.682 5.189 1.00 94.69 99 ARG A N 1
ATOM 755 C CA . ARG A 1 99 ? 1.659 4.931 4.236 1.00 94.69 99 ARG A CA 1
ATOM 756 C C . ARG A 1 99 ? 2.321 3.622 3.837 1.00 94.69 99 ARG A C 1
ATOM 758 O O . ARG A 1 99 ? 2.656 2.818 4.706 1.00 94.69 99 ARG A O 1
ATOM 765 N N . ALA A 1 100 ? 2.514 3.447 2.534 1.00 94.88 100 ALA A N 1
ATOM 766 C CA . ALA A 1 100 ? 3.283 2.358 1.950 1.00 94.88 100 ALA A CA 1
ATOM 767 C C . ALA A 1 100 ? 4.632 2.883 1.440 1.00 94.88 100 ALA A C 1
ATOM 769 O O . ALA A 1 100 ? 4.699 3.980 0.883 1.00 94.88 100 ALA A O 1
ATOM 770 N N . PHE A 1 101 ? 5.688 2.096 1.629 1.00 94.56 101 PHE A N 1
ATOM 771 C CA . PHE A 1 101 ? 7.058 2.431 1.242 1.00 94.56 101 PHE A CA 1
ATOM 772 C C . PHE A 1 101 ? 7.715 1.230 0.560 1.00 94.56 101 PHE A C 1
ATOM 774 O O . PHE A 1 101 ? 7.578 0.109 1.047 1.00 94.56 101 PHE A O 1
ATOM 781 N N . ASN A 1 102 ? 8.461 1.470 -0.515 1.00 91.19 102 ASN A N 1
ATOM 782 C CA . ASN A 1 102 ? 9.358 0.513 -1.169 1.00 91.19 102 ASN A CA 1
ATOM 783 C C . ASN A 1 102 ? 10.756 1.137 -1.355 1.00 91.19 102 ASN A C 1
ATOM 785 O O . ASN A 1 102 ? 10.971 2.305 -1.032 1.00 91.19 102 ASN A O 1
ATOM 789 N N . GLN A 1 103 ? 11.720 0.347 -1.833 1.00 74.56 103 GLN A N 1
ATOM 790 C CA . GLN A 1 103 ? 13.128 0.752 -1.978 1.00 74.56 103 GLN A CA 1
ATOM 791 C C . GLN A 1 103 ? 13.465 1.410 -3.339 1.00 74.56 103 GLN A C 1
ATOM 793 O O . GLN A 1 103 ? 14.631 1.410 -3.726 1.00 74.56 103 GLN A O 1
ATOM 798 N N . ALA A 1 104 ? 12.468 1.910 -4.082 1.00 57.75 104 ALA A N 1
ATOM 799 C CA . ALA A 1 104 ? 12.582 2.234 -5.514 1.00 57.75 104 ALA A CA 1
ATOM 800 C C . ALA A 1 104 ? 13.631 3.300 -5.895 1.00 57.75 104 ALA A C 1
ATOM 802 O O . ALA A 1 104 ? 13.762 4.309 -5.165 1.00 57.75 104 ALA A O 1
#

Secondary structure (DSSP, 8-state):
----EEEE----GGG-S-GGGSHHHHGGGT-SSPBPPHHHHHHHHHHHHHHHH-HHHHHT--------S--BTT-EEEEEEEE---GGGTT-TT-EEEEEE---

Sequence (104 aa):
MPNAFTITAINDATESENRMHSDDVAARYGFKGALVSGVNVFGYMTQPLVSQFGAQWLSNTGFDVRFLLPAYEGDQVSVNSASAITPEHKDLPDRIETRAFNQA

Radius of gyration: 15.55 Å; chains: 1; bounding box: 31×31×41 Å

pLDDT: mean 80.08, std 16.22, range [49.31, 95.75]